Protein AF-A0A2D9CEB2-F1 (afdb_monomer)

Solvent-accessible surface area (backbone atoms only — not comparable to full-atom values): 7699 Å² total; per-residue (Å²): 107,72,67,59,54,52,49,55,54,48,52,57,54,59,70,50,50,86,50,44,68,56,53,51,52,44,50,50,42,50,53,50,28,52,51,36,50,52,51,33,30,62,76,70,71,48,88,86,53,75,65,55,48,61,71,44,55,52,52,51,50,53,54,52,51,52,51,45,55,50,42,40,51,42,23,76,77,46,48,44,78,72,37,52,87,83,43,93,54,85,50,50,69,32,52,53,48,51,52,50,56,40,51,52,33,55,49,54,31,33,55,32,41,25,76,72,70,76,50,54,61,64,58,52,51,53,52,51,54,52,51,54,54,53,55,62,73,77,107

pLDDT: mean 92.48, std 5.91, range [63.94, 98.0]

Mean predicted aligned error: 5.23 Å

Sequence (139 aa):
MKTYLISILKVIILFFAPIKPLIILISLSTIIDTGFGVWKAKQLNEKITSKIFRNGLVPKLISYITTIMMVYGSDVFIINELTKSVVDVEFLATKITALTLISIEVKSMDESFIAVKGYSFIDKFKQMISKIKDVKKQL

Structure (mmCIF, N/CA/C/O backbone):
data_AF-A0A2D9CEB2-F1
#
_entry.id   AF-A0A2D9CEB2-F1
#
loop_
_atom_site.group_PDB
_atom_site.id
_atom_site.type_symbol
_atom_site.label_atom_id
_atom_site.label_alt_id
_atom_site.label_comp_id
_atom_site.label_asym_id
_atom_site.label_entity_id
_atom_site.label_seq_id
_atom_site.pdbx_PDB_ins_code
_atom_site.Cartn_x
_atom_site.Cartn_y
_atom_site.Cartn_z
_atom_site.occupancy
_atom_site.B_iso_or_equiv
_atom_site.auth_seq_id
_atom_site.auth_comp_id
_atom_site.auth_asym_id
_atom_site.auth_atom_id
_atom_site.pdbx_PDB_model_num
ATOM 1 N N . MET A 1 1 ? 22.226 25.782 -14.422 1.00 64.19 1 MET A N 1
ATOM 2 C CA . MET A 1 1 ? 22.033 24.830 -13.298 1.00 64.19 1 MET A CA 1
ATOM 3 C C . MET A 1 1 ? 20.568 24.552 -12.972 1.00 64.19 1 MET A C 1
ATOM 5 O O . MET A 1 1 ? 20.194 23.390 -13.016 1.00 64.19 1 MET A O 1
ATOM 9 N N . LYS A 1 2 ? 19.723 25.564 -12.705 1.00 76.88 2 LYS A N 1
ATOM 10 C CA . LYS A 1 2 ? 18.292 25.350 -12.381 1.00 76.88 2 LYS A CA 1
ATOM 11 C C . LYS A 1 2 ? 17.542 24.521 -13.438 1.00 76.88 2 LYS A C 1
ATOM 13 O O . LYS A 1 2 ? 16.841 23.585 -13.081 1.00 76.88 2 LYS A O 1
ATOM 18 N N . THR A 1 3 ? 17.766 24.797 -14.725 1.00 88.38 3 THR A N 1
ATOM 19 C CA . THR A 1 3 ? 17.156 24.041 -15.834 1.00 88.38 3 THR A CA 1
ATOM 20 C C . THR A 1 3 ? 17.560 22.565 -15.833 1.00 88.38 3 THR A C 1
ATOM 22 O O . THR A 1 3 ? 16.699 21.706 -15.965 1.00 88.38 3 THR A O 1
ATOM 25 N N . TYR A 1 4 ? 18.841 22.255 -15.604 1.00 90.00 4 TYR A N 1
ATOM 26 C CA . TYR A 1 4 ? 19.336 20.874 -15.555 1.00 90.00 4 TYR A CA 1
ATOM 27 C C . TYR A 1 4 ? 18.756 20.086 -14.375 1.00 90.00 4 TYR A C 1
ATOM 29 O O . TYR A 1 4 ? 18.333 18.948 -14.553 1.00 90.00 4 TYR A O 1
ATOM 37 N N . LEU A 1 5 ? 18.663 20.704 -13.193 1.00 91.69 5 LEU A N 1
ATOM 38 C CA . LEU A 1 5 ? 18.068 20.065 -12.016 1.00 91.69 5 LEU A CA 1
ATOM 39 C C . LEU A 1 5 ? 16.581 19.744 -12.237 1.00 91.69 5 LEU A C 1
ATOM 41 O O . LEU A 1 5 ? 16.126 18.646 -11.922 1.00 91.69 5 LEU A O 1
ATOM 45 N N . ILE A 1 6 ? 15.833 20.681 -12.829 1.00 93.44 6 ILE A N 1
ATOM 46 C CA . ILE A 1 6 ? 14.421 20.475 -13.180 1.00 93.44 6 ILE A CA 1
ATOM 47 C C . ILE A 1 6 ? 14.276 19.339 -14.199 1.00 93.44 6 ILE A C 1
ATOM 49 O O . ILE A 1 6 ? 13.368 18.520 -14.071 1.00 93.44 6 ILE A O 1
ATOM 53 N N . SER A 1 7 ? 15.163 19.261 -15.193 1.00 93.81 7 SER A N 1
ATOM 54 C CA . SER A 1 7 ? 15.148 18.177 -16.180 1.00 93.81 7 SER A CA 1
ATOM 55 C C . SER A 1 7 ? 15.397 16.811 -15.543 1.00 93.81 7 SER A C 1
ATOM 57 O O . SER A 1 7 ? 14.649 15.880 -15.824 1.00 93.81 7 SER A O 1
ATOM 59 N N . ILE A 1 8 ? 16.373 16.695 -14.637 1.00 93.06 8 ILE A N 1
ATOM 60 C CA . ILE A 1 8 ? 16.646 15.441 -13.913 1.00 93.06 8 ILE A CA 1
ATOM 61 C C . ILE A 1 8 ? 15.415 15.004 -13.111 1.00 93.06 8 ILE A C 1
ATOM 63 O O . ILE A 1 8 ? 14.996 13.851 -13.198 1.00 93.06 8 ILE A O 1
ATOM 67 N N . LEU A 1 9 ? 14.777 15.933 -12.391 1.00 92.06 9 LEU A N 1
ATOM 68 C CA . LEU A 1 9 ? 13.568 15.633 -11.623 1.00 92.06 9 LEU A CA 1
ATOM 69 C C . LEU A 1 9 ? 12.423 15.143 -12.527 1.00 92.06 9 LEU A C 1
ATOM 71 O O . LEU A 1 9 ? 11.732 14.184 -12.189 1.00 92.06 9 LEU A O 1
ATOM 75 N N . LYS A 1 10 ? 12.239 15.770 -13.696 1.00 94.12 10 LYS A N 1
ATOM 76 C CA . LYS A 1 10 ? 11.225 15.356 -14.678 1.00 94.12 10 LYS A CA 1
ATOM 77 C C . LYS A 1 10 ? 11.476 13.948 -15.202 1.00 94.12 10 LYS A C 1
ATOM 79 O O . LYS A 1 10 ? 10.520 13.190 -15.304 1.00 94.12 10 LYS A O 1
ATOM 84 N N . VAL A 1 11 ? 12.726 13.593 -15.502 1.00 94.31 11 VAL A N 1
ATOM 85 C CA . VAL A 1 11 ? 13.081 12.239 -15.958 1.00 94.31 11 VAL A CA 1
ATOM 86 C C . VAL A 1 11 ? 12.721 11.205 -14.895 1.00 94.31 11 VAL A C 1
ATOM 88 O O . VAL A 1 11 ? 12.083 10.209 -15.217 1.00 94.31 11 VAL A O 1
ATOM 91 N N . ILE A 1 12 ? 13.039 11.474 -13.625 1.00 91.75 12 ILE A N 1
ATOM 92 C CA . ILE A 1 12 ? 12.686 10.580 -12.514 1.00 91.75 12 ILE A CA 1
ATOM 93 C C . ILE A 1 12 ? 11.161 10.431 -12.399 1.00 91.75 12 ILE A C 1
ATOM 95 O O . ILE A 1 12 ? 10.654 9.317 -12.304 1.00 91.75 12 ILE A O 1
ATOM 99 N N . ILE A 1 13 ? 10.409 11.534 -12.455 1.00 92.12 13 ILE A N 1
ATOM 100 C CA . ILE A 1 13 ? 8.939 11.494 -12.380 1.00 92.12 13 ILE A CA 1
ATOM 101 C C . ILE A 1 13 ? 8.343 10.718 -13.563 1.00 92.12 13 ILE A C 1
ATOM 103 O O . ILE A 1 13 ? 7.438 9.909 -13.369 1.00 92.12 13 ILE A O 1
ATOM 107 N N . LEU A 1 14 ? 8.847 10.949 -14.778 1.00 94.56 14 LEU A N 1
ATOM 108 C CA . LEU A 1 14 ? 8.399 10.254 -15.986 1.00 94.56 14 LEU A CA 1
ATOM 109 C C . LEU A 1 14 ? 8.722 8.760 -15.933 1.00 94.56 14 LEU A C 1
ATOM 111 O O . LEU A 1 14 ? 7.886 7.955 -16.332 1.00 94.56 14 LEU A O 1
ATOM 115 N N . PHE A 1 15 ? 9.878 8.385 -15.382 1.00 95.00 15 PHE A N 1
ATOM 116 C CA . PHE A 1 15 ? 10.266 6.988 -15.212 1.00 95.00 15 PHE A CA 1
ATOM 117 C C . PHE A 1 15 ? 9.260 6.211 -14.354 1.00 95.00 15 PHE A C 1
ATOM 119 O O . PHE A 1 15 ? 8.897 5.095 -14.711 1.00 95.00 15 PHE A O 1
ATOM 126 N N . PHE A 1 16 ? 8.750 6.807 -13.270 1.00 95.31 16 PHE A N 1
ATOM 127 C CA . PHE A 1 16 ? 7.754 6.178 -12.388 1.00 95.31 16 PHE A CA 1
ATOM 128 C C . PHE A 1 16 ? 6.293 6.432 -12.797 1.00 95.31 16 PHE A C 1
ATOM 130 O O . PHE A 1 16 ? 5.373 5.930 -12.146 1.00 95.31 16 PHE A O 1
ATOM 137 N N . ALA A 1 17 ? 6.042 7.183 -13.873 1.00 94.81 17 ALA A N 1
ATOM 138 C CA . ALA A 1 17 ? 4.687 7.466 -14.340 1.00 94.81 17 ALA A CA 1
ATOM 139 C C . ALA A 1 17 ? 3.839 6.201 -14.610 1.00 94.81 17 ALA A C 1
ATOM 141 O O . ALA A 1 17 ? 2.669 6.211 -14.211 1.00 94.81 17 ALA A O 1
ATOM 142 N N . PRO A 1 18 ? 4.380 5.100 -15.181 1.00 94.81 18 PRO A N 1
ATOM 143 C CA . PRO A 1 18 ? 3.600 3.887 -15.449 1.00 94.81 18 PRO A CA 1
ATOM 14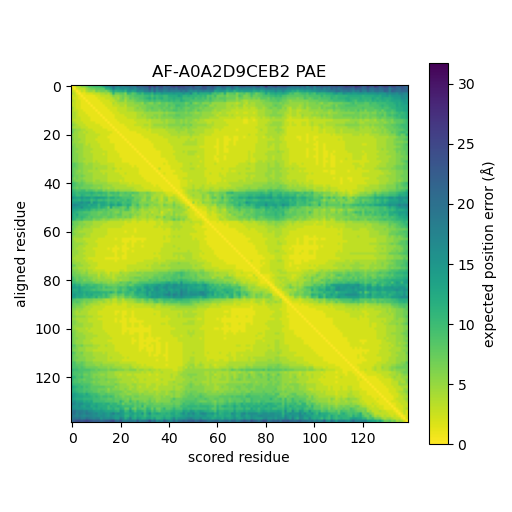4 C C . PRO A 1 18 ? 3.007 3.229 -14.195 1.00 94.81 18 PRO A C 1
ATOM 146 O O . PRO A 1 18 ? 1.935 2.631 -14.256 1.00 94.81 18 PRO A O 1
ATOM 149 N N . ILE A 1 19 ? 3.660 3.375 -13.037 1.00 96.12 19 ILE A N 1
ATOM 150 C CA . ILE A 1 19 ? 3.231 2.761 -11.769 1.00 96.12 19 ILE A CA 1
ATOM 151 C C . ILE A 1 19 ? 2.504 3.731 -10.835 1.00 96.12 19 ILE A C 1
ATOM 153 O O . ILE A 1 19 ? 2.117 3.354 -9.726 1.00 96.12 19 ILE A O 1
ATOM 157 N N . LYS A 1 20 ? 2.270 4.975 -11.271 1.00 95.12 20 LYS A N 1
ATOM 158 C CA . LYS A 1 20 ? 1.545 5.984 -10.487 1.00 95.12 20 LYS A CA 1
ATOM 159 C C . LYS A 1 20 ? 0.195 5.472 -9.952 1.00 95.12 20 LYS A C 1
ATOM 161 O O . LYS A 1 20 ? -0.072 5.711 -8.773 1.00 95.12 20 LYS A O 1
ATOM 166 N N . PRO A 1 21 ? -0.642 4.750 -10.730 1.00 95.56 21 PRO A N 1
ATOM 167 C CA . PRO A 1 21 ? -1.898 4.214 -10.205 1.00 95.56 21 PRO A CA 1
ATOM 168 C C . PRO A 1 21 ? -1.695 3.231 -9.044 1.00 95.56 21 PRO A C 1
ATOM 170 O O . PRO A 1 21 ? -2.453 3.271 -8.079 1.00 95.56 21 PRO A O 1
ATOM 173 N N . LEU A 1 22 ? -0.649 2.397 -9.098 1.00 96.75 22 LEU A N 1
ATOM 174 C CA . LEU A 1 22 ? -0.335 1.430 -8.040 1.00 96.75 22 LEU A CA 1
ATOM 175 C C . LEU A 1 22 ? 0.119 2.132 -6.757 1.00 96.75 22 LEU A C 1
ATOM 177 O O . LEU A 1 22 ? -0.357 1.796 -5.675 1.00 96.75 22 LEU A O 1
ATOM 181 N N . ILE A 1 23 ? 0.979 3.149 -6.877 1.00 96.44 23 ILE A N 1
ATOM 182 C CA . ILE A 1 23 ? 1.425 3.963 -5.735 1.00 96.44 23 ILE A CA 1
ATOM 183 C C . ILE A 1 23 ? 0.228 4.623 -5.040 1.00 96.44 23 ILE A C 1
ATOM 185 O O . ILE A 1 23 ? 0.129 4.581 -3.812 1.00 96.44 23 ILE A O 1
ATOM 189 N N . ILE A 1 24 ? -0.698 5.202 -5.815 1.00 96.69 24 ILE A N 1
ATOM 190 C CA . ILE A 1 24 ? -1.913 5.830 -5.275 1.00 96.69 24 ILE A CA 1
ATOM 191 C C . ILE A 1 24 ? -2.779 4.787 -4.566 1.00 96.69 24 ILE A C 1
ATOM 193 O O . ILE A 1 24 ? -3.211 5.026 -3.441 1.00 96.69 24 ILE A O 1
ATOM 197 N N . LEU A 1 25 ? -3.005 3.631 -5.195 1.00 96.94 25 LEU A N 1
ATOM 198 C CA . LEU A 1 25 ? -3.854 2.575 -4.649 1.00 96.94 25 LEU A CA 1
ATOM 199 C C . LEU A 1 25 ? -3.341 2.067 -3.296 1.00 96.94 25 LEU A C 1
ATOM 201 O O . LEU A 1 25 ? -4.105 1.982 -2.337 1.00 96.94 25 LEU A O 1
ATOM 205 N N . ILE A 1 26 ? -2.041 1.787 -3.202 1.00 97.00 26 ILE A N 1
ATOM 206 C CA . ILE A 1 26 ? -1.410 1.330 -1.960 1.00 97.00 26 ILE A CA 1
ATOM 207 C C . ILE A 1 26 ? -1.471 2.425 -0.897 1.00 97.00 26 ILE A C 1
ATOM 209 O O . ILE A 1 26 ? -1.865 2.153 0.232 1.00 97.00 26 ILE A O 1
ATOM 213 N N . SER A 1 27 ? -1.158 3.671 -1.266 1.00 96.12 27 SER A N 1
ATOM 214 C CA . SER A 1 27 ? -1.208 4.797 -0.326 1.00 96.12 27 SER A CA 1
ATOM 215 C C . SER A 1 27 ? -2.609 4.986 0.254 1.00 96.12 27 SER A C 1
ATOM 217 O O . SER A 1 27 ? -2.760 5.169 1.460 1.00 96.12 27 SER A O 1
ATOM 219 N N . LEU A 1 28 ? -3.645 4.898 -0.587 1.00 97.00 28 LEU A N 1
ATOM 220 C CA . LEU A 1 28 ? -5.037 4.960 -0.143 1.00 97.00 28 LEU A CA 1
ATOM 221 C C . LEU A 1 28 ? -5.384 3.785 0.773 1.00 97.00 28 LEU A C 1
ATOM 223 O O . LEU A 1 28 ? -5.985 4.007 1.820 1.00 97.00 28 LEU A O 1
ATOM 227 N N . SER A 1 29 ? -4.967 2.564 0.426 1.00 96.81 29 SER A N 1
ATOM 228 C CA . SER A 1 29 ? -5.183 1.380 1.265 1.00 96.81 29 SER A CA 1
ATOM 229 C C . SER A 1 29 ? -4.582 1.557 2.663 1.00 96.81 29 SER A C 1
ATOM 231 O O . SER A 1 29 ? -5.262 1.302 3.652 1.00 96.81 29 SER A O 1
ATOM 233 N N . THR A 1 30 ? -3.350 2.063 2.762 1.00 96.19 30 THR A N 1
ATOM 234 C CA . THR A 1 30 ? -2.673 2.307 4.048 1.00 96.19 30 THR A CA 1
ATOM 235 C C . THR A 1 30 ? -3.324 3.439 4.855 1.00 96.19 30 THR A C 1
ATOM 237 O O . THR A 1 30 ? -3.393 3.387 6.087 1.00 96.19 30 THR A O 1
ATOM 240 N N . ILE A 1 31 ? -3.834 4.478 4.186 1.00 95.38 31 ILE A N 1
ATOM 241 C CA . ILE A 1 31 ? -4.586 5.552 4.855 1.00 95.38 31 ILE A CA 1
ATOM 242 C C . ILE A 1 31 ? -5.902 5.008 5.422 1.00 95.38 31 ILE A C 1
ATOM 244 O O . ILE A 1 31 ? -6.254 5.325 6.561 1.00 95.38 31 ILE A O 1
ATOM 248 N N . ILE A 1 32 ? -6.614 4.175 4.657 1.00 96.12 32 ILE A N 1
ATOM 249 C CA . ILE A 1 32 ? -7.856 3.534 5.105 1.00 96.12 32 ILE A CA 1
ATOM 250 C C . ILE A 1 32 ? -7.581 2.606 6.296 1.00 96.12 32 ILE A C 1
ATOM 252 O O . ILE A 1 32 ? -8.302 2.696 7.289 1.00 96.12 32 ILE A O 1
ATOM 256 N N . ASP A 1 33 ? -6.524 1.790 6.247 1.00 95.31 33 ASP A N 1
ATOM 257 C CA . ASP A 1 33 ? -6.084 0.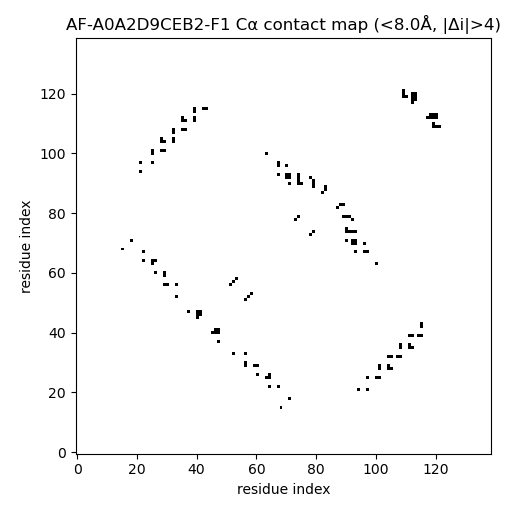950 7.374 1.00 95.31 33 ASP A CA 1
ATOM 258 C C . ASP A 1 33 ? -5.854 1.771 8.645 1.00 95.31 33 ASP A C 1
ATOM 260 O O . ASP A 1 33 ? -6.398 1.483 9.712 1.00 95.31 33 ASP A O 1
ATOM 264 N N . THR A 1 34 ? -5.136 2.885 8.517 1.00 94.00 34 THR A N 1
ATOM 265 C CA . THR A 1 34 ? -4.918 3.794 9.647 1.00 94.00 34 THR A CA 1
ATOM 266 C C . THR A 1 34 ? -6.241 4.354 10.181 1.00 94.00 34 THR A C 1
ATOM 268 O O . THR A 1 34 ? -6.415 4.481 11.395 1.00 94.00 34 THR A O 1
ATOM 271 N N . GLY A 1 35 ? -7.208 4.634 9.302 1.00 93.94 35 GLY A N 1
ATOM 272 C CA . GLY A 1 35 ? -8.576 4.988 9.684 1.00 93.94 35 GLY A CA 1
ATOM 273 C C . GLY A 1 35 ? -9.279 3.892 10.497 1.00 93.94 35 GLY A C 1
ATOM 274 O O . GLY A 1 35 ? -9.907 4.199 11.513 1.00 93.94 35 GLY A O 1
ATOM 275 N N . PHE A 1 36 ? -9.124 2.620 10.116 1.00 95.25 36 PHE A N 1
ATOM 276 C CA . PHE A 1 36 ? -9.620 1.469 10.885 1.00 95.25 36 PHE A CA 1
ATOM 277 C C . PHE A 1 36 ? -8.943 1.359 12.254 1.00 95.25 36 PHE A C 1
ATOM 279 O O . PHE A 1 36 ? -9.629 1.142 13.254 1.00 95.25 36 PHE A O 1
ATOM 286 N N . GLY A 1 37 ? -7.629 1.580 12.327 1.00 93.25 37 GLY A N 1
ATOM 287 C CA . GLY A 1 37 ? -6.891 1.605 13.590 1.00 93.25 37 GLY A CA 1
ATOM 288 C C . GLY A 1 37 ? -7.383 2.702 14.542 1.00 93.25 37 GLY A C 1
ATOM 289 O O . GLY A 1 37 ? -7.598 2.448 15.727 1.00 93.25 37 GLY A O 1
ATOM 290 N N . VAL A 1 38 ? -7.638 3.905 14.019 1.00 93.25 38 VAL A N 1
ATOM 291 C CA . VAL A 1 38 ? -8.211 5.036 14.774 1.00 93.25 38 VAL A CA 1
ATOM 292 C C . VAL A 1 38 ? -9.624 4.733 15.252 1.00 93.25 38 VAL A C 1
ATOM 294 O O . VAL A 1 38 ? -9.964 4.993 16.407 1.00 93.25 38 VAL A O 1
ATOM 297 N N . TRP A 1 39 ? -10.453 4.173 14.373 1.00 95.12 39 TRP A N 1
ATOM 298 C CA . TRP A 1 39 ? -11.810 3.772 14.718 1.00 95.12 39 TRP A CA 1
ATOM 299 C C . TRP A 1 39 ? -11.817 2.710 15.823 1.00 95.12 39 TRP A C 1
ATOM 301 O O . TRP A 1 39 ? -12.540 2.874 16.807 1.00 95.12 39 TRP A O 1
ATOM 311 N N . LYS A 1 40 ? -10.964 1.684 15.721 1.00 95.19 40 LYS A N 1
ATOM 312 C CA . LYS A 1 40 ? -10.773 0.673 16.768 1.00 95.19 40 LYS A CA 1
ATOM 313 C C . LYS A 1 40 ? -10.378 1.313 18.095 1.00 95.19 40 LYS A C 1
ATOM 315 O O . LYS A 1 40 ? -11.042 1.069 19.097 1.00 95.19 40 LYS A O 1
ATOM 320 N N . ALA A 1 41 ? -9.353 2.166 18.096 1.00 93.75 41 ALA A N 1
ATOM 321 C CA . ALA A 1 41 ? -8.881 2.837 19.305 1.00 93.75 41 ALA A CA 1
ATOM 322 C C . ALA A 1 41 ? -9.997 3.653 19.978 1.00 93.75 41 ALA A C 1
ATOM 324 O O . ALA A 1 41 ? -10.161 3.595 21.195 1.00 93.75 41 ALA A O 1
ATOM 325 N N . LYS A 1 42 ? -10.828 4.349 19.190 1.00 93.44 42 LYS A N 1
ATOM 326 C CA . LYS A 1 42 ? -11.987 5.087 19.709 1.00 93.44 42 LYS A CA 1
ATOM 327 C C . LYS A 1 42 ? -13.030 4.165 20.346 1.00 93.44 42 LYS A C 1
ATOM 329 O O . LYS A 1 42 ? -13.560 4.498 21.398 1.00 93.44 42 LYS A O 1
ATOM 334 N N . GLN A 1 43 ? -13.313 3.018 19.733 1.00 94.44 43 GLN A N 1
ATOM 335 C CA . GLN A 1 43 ? -14.293 2.058 20.254 1.00 94.44 43 GLN A CA 1
ATOM 336 C C . GLN A 1 43 ? -13.799 1.328 21.508 1.00 94.44 43 GLN A C 1
ATOM 338 O O . GLN A 1 43 ? -14.602 1.003 22.377 1.00 94.44 43 GLN A O 1
ATOM 343 N N . LEU A 1 44 ? -12.488 1.106 21.618 1.00 93.00 44 LEU A N 1
ATOM 344 C CA . LEU A 1 44 ? -11.848 0.468 22.771 1.00 93.00 44 LEU A CA 1
ATOM 345 C C . LEU A 1 44 ? -11.395 1.469 23.853 1.00 93.00 44 LEU A C 1
ATOM 347 O O . LEU A 1 44 ? -10.782 1.065 24.835 1.00 93.00 44 LEU A O 1
ATOM 351 N N . ASN A 1 45 ? -11.709 2.763 23.704 1.00 92.44 45 ASN A N 1
ATOM 352 C CA . ASN A 1 45 ? -11.278 3.851 24.598 1.00 92.44 45 ASN A CA 1
ATOM 353 C C . ASN A 1 45 ? -9.748 3.936 24.806 1.00 92.44 45 ASN A C 1
ATOM 355 O O . ASN A 1 45 ? -9.264 4.350 25.862 1.00 92.44 45 ASN A O 1
ATOM 359 N N . GLU A 1 46 ? -8.970 3.579 23.786 1.00 91.12 46 GLU A N 1
ATOM 360 C CA . GLU A 1 46 ? -7.514 3.710 23.783 1.00 91.12 46 GLU A CA 1
ATOM 361 C C . GLU A 1 46 ? -7.087 5.161 23.498 1.00 91.12 46 GLU A C 1
ATOM 363 O O . GLU A 1 46 ? -7.725 5.902 22.745 1.00 91.12 46 GLU A O 1
ATOM 368 N N . LYS A 1 47 ? -5.961 5.592 24.081 1.00 87.62 47 LYS A N 1
ATOM 369 C CA . LYS A 1 47 ? -5.439 6.950 23.871 1.00 87.62 47 LYS A CA 1
ATOM 370 C C . LYS A 1 47 ? -4.824 7.098 22.481 1.00 87.62 47 LYS A C 1
ATOM 372 O O . LYS A 1 47 ? -3.768 6.539 22.192 1.00 87.62 47 LYS A O 1
ATOM 377 N N . ILE A 1 48 ? -5.422 7.954 21.659 1.00 86.75 48 ILE A N 1
ATOM 378 C CA . ILE A 1 48 ? -4.885 8.328 20.349 1.00 86.75 48 ILE A CA 1
ATOM 379 C C . ILE A 1 48 ? -3.906 9.492 20.527 1.00 86.75 48 ILE A C 1
ATOM 381 O O . ILE A 1 48 ? -4.280 10.570 20.982 1.00 86.75 48 ILE A O 1
ATOM 385 N N . THR A 1 49 ? -2.640 9.288 20.158 1.00 86.31 49 THR A N 1
ATOM 386 C CA . THR A 1 49 ? -1.610 10.338 20.188 1.00 86.31 49 THR A CA 1
ATOM 387 C C . THR A 1 49 ? -0.973 10.516 18.814 1.00 86.31 49 THR A C 1
ATOM 389 O O . THR A 1 49 ? -0.874 9.572 18.032 1.00 86.31 49 THR A O 1
ATOM 392 N N . SER A 1 50 ? -0.473 11.719 18.524 1.00 78.94 50 SER A N 1
ATOM 393 C CA . SER A 1 50 ? 0.222 12.030 17.263 1.00 78.94 50 SER A CA 1
ATOM 394 C C . SER A 1 50 ? 1.452 11.146 17.010 1.00 78.94 50 SER A C 1
ATOM 396 O O . SER A 1 50 ? 1.802 10.873 15.861 1.00 78.94 50 SER A O 1
ATOM 398 N N . LYS A 1 51 ? 2.083 10.636 18.077 1.00 83.06 51 LYS A N 1
ATOM 399 C CA . LYS A 1 51 ? 3.220 9.707 17.993 1.00 83.06 51 LYS A CA 1
ATOM 400 C C . LYS A 1 51 ? 2.839 8.377 17.338 1.00 83.06 51 LYS A C 1
ATOM 402 O O . LYS A 1 51 ? 3.675 7.808 16.645 1.00 83.06 51 LYS A O 1
ATOM 407 N N . ILE A 1 52 ? 1.598 7.915 17.506 1.00 80.31 52 ILE A N 1
ATOM 408 C CA . ILE A 1 52 ? 1.116 6.658 16.911 1.00 80.31 52 ILE A CA 1
ATOM 409 C C . ILE A 1 52 ? 1.086 6.777 15.385 1.00 80.31 52 ILE A C 1
ATOM 411 O O . ILE A 1 52 ? 1.595 5.905 14.692 1.00 80.31 52 ILE A O 1
ATOM 415 N N . PHE A 1 53 ? 0.594 7.896 14.849 1.00 81.38 53 PHE A N 1
ATOM 416 C CA . PHE A 1 53 ? 0.576 8.128 13.400 1.00 81.38 53 PHE A CA 1
ATOM 417 C C . PHE A 1 53 ? 1.977 8.284 12.816 1.00 81.38 53 PHE A C 1
ATOM 419 O O . PHE A 1 53 ? 2.284 7.702 11.777 1.00 81.38 53 PHE A O 1
ATOM 426 N N . ARG A 1 54 ? 2.848 9.039 13.496 1.00 83.31 54 ARG A N 1
ATOM 427 C CA . ARG A 1 54 ? 4.227 9.247 13.039 1.00 83.31 54 ARG A CA 1
ATOM 428 C C . ARG A 1 54 ? 5.040 7.955 13.036 1.00 83.31 54 ARG A C 1
ATOM 430 O O . ARG A 1 54 ? 5.882 7.788 12.166 1.00 83.31 54 ARG A O 1
ATOM 437 N N . ASN A 1 55 ? 4.794 7.063 13.990 1.00 86.75 55 ASN A N 1
ATOM 438 C CA . ASN A 1 55 ? 5.523 5.802 14.101 1.00 86.75 55 ASN A CA 1
ATOM 439 C C . ASN A 1 55 ? 4.822 4.641 13.369 1.00 86.75 55 ASN A C 1
ATOM 441 O O . ASN A 1 55 ? 5.433 3.594 13.195 1.00 86.75 55 ASN A O 1
ATOM 445 N N . GLY A 1 56 ? 3.564 4.816 12.950 1.00 87.00 56 GLY A N 1
ATOM 446 C CA . GLY A 1 56 ? 2.772 3.812 12.234 1.00 87.00 56 GLY A CA 1
ATOM 447 C C . GLY A 1 56 ? 2.627 4.120 10.743 1.00 87.00 56 GLY A C 1
ATOM 448 O O . GLY A 1 56 ? 3.248 3.467 9.909 1.00 87.00 56 GLY A O 1
ATOM 449 N N . LEU A 1 57 ? 1.825 5.135 10.402 1.00 92.12 57 LEU A N 1
ATOM 450 C CA . LEU A 1 57 ? 1.456 5.462 9.017 1.00 92.12 57 LEU A CA 1
ATOM 451 C C . LEU A 1 57 ? 2.664 5.881 8.167 1.00 92.12 57 LEU A C 1
ATOM 453 O O . LEU A 1 57 ? 2.821 5.406 7.044 1.00 92.12 57 LEU A O 1
ATOM 457 N N . VAL A 1 58 ? 3.512 6.775 8.686 1.00 92.56 58 VAL A N 1
ATOM 458 C CA . VAL A 1 58 ? 4.622 7.348 7.902 1.00 92.56 58 VAL A CA 1
ATOM 459 C C . VAL A 1 58 ? 5.641 6.274 7.486 1.00 92.56 58 VAL A C 1
ATOM 461 O O . VAL A 1 58 ? 5.930 6.191 6.291 1.00 92.56 58 VAL A O 1
ATOM 464 N N . PRO A 1 59 ? 6.144 5.410 8.394 1.00 94.75 59 PRO A N 1
ATOM 465 C CA . PRO A 1 59 ? 7.029 4.317 8.007 1.00 94.75 59 PRO A CA 1
ATOM 466 C C . PRO A 1 59 ? 6.378 3.352 7.017 1.00 94.75 59 PRO A C 1
ATOM 468 O O . PRO A 1 59 ? 7.015 3.018 6.023 1.00 94.75 59 PRO A O 1
ATOM 471 N N . LYS A 1 60 ? 5.105 2.968 7.220 1.00 94.62 60 LYS A N 1
ATOM 472 C CA . LYS A 1 60 ? 4.384 2.089 6.283 1.00 94.62 60 LYS A CA 1
ATOM 473 C C . LYS A 1 60 ? 4.360 2.670 4.867 1.00 94.62 60 LYS A C 1
ATOM 475 O O . LYS A 1 60 ? 4.780 1.996 3.929 1.00 94.62 60 LYS A O 1
ATOM 480 N N . LEU A 1 61 ? 3.930 3.927 4.713 1.00 95.94 61 LEU A N 1
ATOM 481 C CA . LEU A 1 61 ? 3.865 4.586 3.404 1.00 95.94 61 LEU A CA 1
ATOM 482 C C . LEU A 1 61 ? 5.238 4.658 2.731 1.00 95.94 61 LEU A C 1
ATOM 484 O O . LEU A 1 61 ? 5.364 4.290 1.564 1.00 95.94 61 LEU A O 1
ATOM 488 N N . ILE A 1 62 ? 6.273 5.092 3.458 1.00 96.31 62 ILE A N 1
ATOM 489 C CA . ILE A 1 62 ? 7.631 5.197 2.906 1.00 96.31 62 ILE A CA 1
ATOM 490 C C . ILE A 1 62 ? 8.138 3.818 2.480 1.00 96.31 62 ILE A C 1
ATOM 492 O O . ILE A 1 62 ? 8.614 3.671 1.354 1.00 96.31 62 ILE A O 1
ATOM 496 N N . SER A 1 63 ? 8.010 2.803 3.338 1.00 96.88 63 SER A N 1
ATOM 497 C CA . SER A 1 63 ? 8.454 1.441 3.037 1.00 96.88 63 SER A CA 1
ATOM 498 C C . 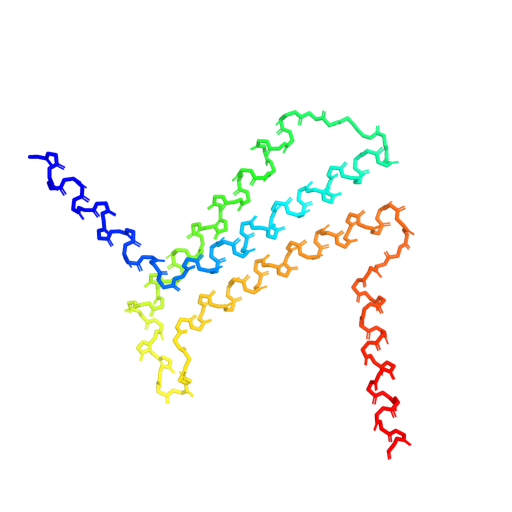SER A 1 63 ? 7.722 0.858 1.830 1.00 96.88 63 SER A C 1
ATOM 500 O O . SER A 1 63 ? 8.363 0.271 0.959 1.00 96.88 63 SER A O 1
ATOM 502 N N . TYR A 1 64 ? 6.406 1.045 1.731 1.00 97.44 64 TYR A N 1
ATOM 503 C CA . TYR A 1 64 ? 5.599 0.467 0.654 1.00 97.44 64 TYR A CA 1
ATOM 504 C C . TYR A 1 64 ? 5.877 1.138 -0.690 1.00 97.44 64 TYR A C 1
ATOM 506 O O . TYR A 1 64 ? 6.122 0.448 -1.679 1.00 97.44 64 TYR A O 1
ATOM 514 N N . ILE A 1 65 ? 5.922 2.473 -0.722 1.00 96.75 65 ILE A N 1
ATOM 515 C CA . ILE A 1 65 ? 6.255 3.229 -1.937 1.00 96.75 65 ILE A CA 1
ATOM 516 C C . ILE A 1 65 ? 7.671 2.879 -2.402 1.00 96.75 65 ILE A C 1
ATOM 518 O O . ILE A 1 65 ? 7.872 2.575 -3.576 1.00 96.75 65 ILE A O 1
ATOM 522 N N . THR A 1 66 ? 8.637 2.845 -1.480 1.00 96.75 66 THR A N 1
ATOM 523 C CA . THR A 1 66 ? 10.031 2.501 -1.796 1.00 96.75 66 THR A CA 1
ATOM 524 C C . THR A 1 66 ? 10.144 1.085 -2.356 1.00 96.75 66 THR A C 1
ATOM 526 O O . THR A 1 66 ? 10.798 0.884 -3.377 1.00 96.75 66 THR A O 1
ATOM 529 N N . THR A 1 67 ? 9.461 0.114 -1.742 1.00 97.81 67 THR A N 1
ATOM 530 C CA . THR A 1 67 ? 9.442 -1.281 -2.211 1.00 97.81 67 THR A CA 1
ATOM 531 C C . THR A 1 67 ? 8.909 -1.372 -3.638 1.00 97.81 67 THR A C 1
ATOM 533 O O . THR A 1 67 ? 9.531 -1.995 -4.493 1.00 97.81 67 THR A O 1
ATOM 536 N N . ILE A 1 68 ? 7.795 -0.699 -3.929 1.00 97.62 68 ILE A N 1
ATOM 537 C CA . ILE A 1 68 ? 7.194 -0.693 -5.267 1.00 97.62 68 ILE A CA 1
ATOM 538 C C . ILE A 1 68 ? 8.104 -0.039 -6.300 1.00 97.62 68 ILE A C 1
ATOM 540 O O . ILE A 1 68 ? 8.253 -0.565 -7.399 1.00 97.62 68 ILE A O 1
ATOM 544 N N . MET A 1 69 ? 8.741 1.079 -5.952 1.00 96.44 69 MET A N 1
ATOM 545 C CA . MET A 1 69 ? 9.687 1.749 -6.843 1.00 96.44 69 MET A CA 1
ATOM 546 C C . MET A 1 69 ? 10.909 0.872 -7.143 1.00 96.44 69 MET A C 1
ATOM 548 O O . MET A 1 69 ? 11.349 0.827 -8.291 1.00 96.44 69 MET A O 1
ATOM 552 N N . MET A 1 70 ? 11.433 0.151 -6.145 1.00 96.94 70 MET A N 1
ATOM 553 C CA . MET A 1 70 ? 12.550 -0.780 -6.331 1.00 96.94 70 MET A CA 1
ATOM 554 C C . MET A 1 70 ? 12.161 -1.964 -7.218 1.00 96.94 70 MET A C 1
ATOM 556 O O . MET A 1 70 ? 12.858 -2.236 -8.192 1.00 96.94 70 MET A O 1
ATOM 560 N N . VAL A 1 71 ? 11.032 -2.622 -6.931 1.00 97.12 71 VAL A N 1
ATOM 561 C CA . VAL A 1 71 ? 10.556 -3.766 -7.726 1.00 97.12 71 VAL A CA 1
ATOM 562 C C . VAL A 1 71 ? 10.242 -3.349 -9.160 1.00 97.12 71 VAL A C 1
ATOM 564 O O . VAL A 1 71 ? 10.593 -4.071 -10.085 1.00 97.12 71 VAL A O 1
ATOM 567 N N . TYR A 1 72 ? 9.670 -2.162 -9.368 1.00 97.19 72 TYR A N 1
ATOM 568 C CA . TYR A 1 72 ? 9.469 -1.621 -10.711 1.00 97.19 72 TYR A CA 1
ATOM 569 C C . TYR A 1 72 ? 10.781 -1.394 -11.458 1.00 97.19 72 TYR A C 1
ATOM 571 O O . TYR A 1 72 ? 10.886 -1.760 -12.626 1.00 97.19 72 TYR A O 1
ATOM 579 N N . GLY A 1 73 ? 11.797 -0.840 -10.789 1.00 95.94 73 GLY A N 1
ATOM 580 C CA . GLY A 1 73 ? 13.137 -0.747 -11.365 1.00 95.94 73 GLY A CA 1
ATOM 581 C C . GLY A 1 73 ? 13.655 -2.123 -11.790 1.00 95.94 73 GLY A C 1
ATOM 582 O O . GLY A 1 73 ? 14.121 -2.284 -12.915 1.00 95.94 73 GLY A O 1
ATOM 583 N N . SER A 1 74 ? 13.501 -3.138 -10.937 1.00 95.56 74 SER A N 1
ATOM 584 C CA . SER A 1 74 ? 13.866 -4.519 -11.270 1.00 95.56 74 SER A CA 1
ATOM 585 C C . SER A 1 74 ? 13.052 -5.092 -12.433 1.00 95.56 74 SER A C 1
ATOM 587 O O . SER A 1 74 ? 13.627 -5.780 -13.270 1.00 95.56 74 SER A O 1
ATOM 589 N N . ASP A 1 75 ? 11.754 -4.798 -12.532 1.00 94.50 75 ASP A N 1
ATOM 590 C CA . ASP A 1 75 ? 10.931 -5.19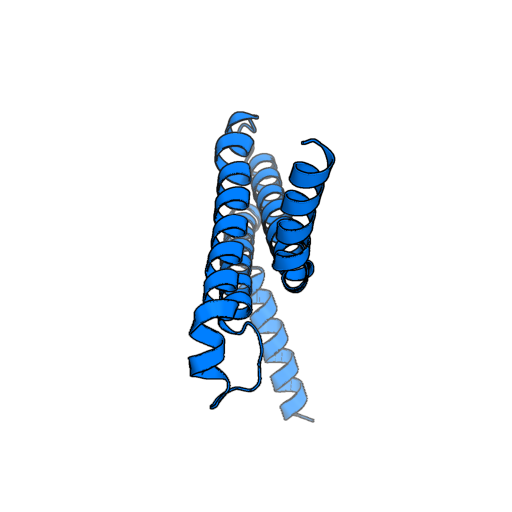8 -13.677 1.00 94.50 75 ASP A CA 1
ATOM 591 C C . ASP A 1 75 ? 11.440 -4.587 -14.978 1.00 94.50 75 ASP A C 1
ATOM 593 O O . ASP A 1 75 ? 11.613 -5.307 -15.959 1.00 94.50 75 ASP A O 1
ATOM 597 N N . VAL A 1 76 ? 11.708 -3.280 -14.985 1.00 93.94 76 VAL A N 1
ATOM 598 C CA . VAL A 1 76 ? 12.186 -2.564 -16.174 1.00 93.94 76 VAL A CA 1
ATOM 599 C C . VAL A 1 76 ? 13.543 -3.090 -16.639 1.00 93.94 76 VAL A C 1
ATOM 601 O O . VAL A 1 76 ? 13.721 -3.275 -17.838 1.00 93.94 76 VAL A O 1
ATOM 604 N N . PHE A 1 77 ? 14.484 -3.324 -15.719 1.00 92.75 77 PHE A N 1
ATOM 605 C CA . PHE A 1 77 ? 15.872 -3.641 -16.072 1.00 92.75 77 PHE A CA 1
ATOM 606 C C . PHE A 1 77 ? 16.205 -5.135 -16.137 1.00 92.75 77 PHE A C 1
ATOM 608 O O . PHE A 1 77 ? 17.238 -5.479 -16.697 1.00 92.75 77 PHE A O 1
ATOM 615 N N . ILE A 1 78 ? 15.414 -6.014 -15.509 1.00 92.56 78 ILE A N 1
ATOM 616 C CA . ILE A 1 78 ? 15.777 -7.433 -15.344 1.00 92.56 78 ILE A CA 1
ATOM 617 C C . ILE A 1 78 ? 14.574 -8.347 -15.592 1.00 92.56 78 ILE A C 1
ATOM 619 O O . ILE A 1 78 ? 14.598 -9.194 -16.482 1.00 92.56 78 ILE A O 1
ATOM 623 N N . ILE A 1 79 ? 13.509 -8.221 -14.795 1.00 89.31 79 ILE A N 1
ATOM 624 C CA . ILE A 1 79 ? 12.477 -9.268 -14.705 1.00 89.31 79 ILE A CA 1
ATOM 625 C C . ILE A 1 79 ? 11.644 -9.340 -15.987 1.00 89.31 79 ILE A C 1
ATOM 627 O O . ILE A 1 79 ? 11.332 -10.444 -16.436 1.00 89.31 79 ILE A O 1
ATOM 631 N N . ASN A 1 80 ? 11.309 -8.208 -16.616 1.00 90.00 80 ASN A N 1
ATOM 632 C CA . ASN A 1 80 ? 10.544 -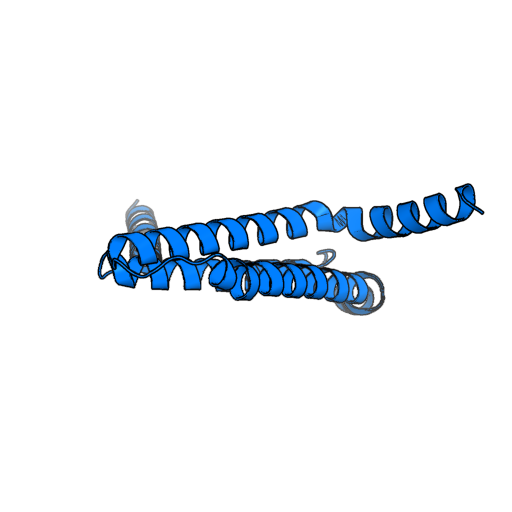8.229 -17.864 1.00 90.00 80 ASN A CA 1
ATOM 633 C C . ASN A 1 80 ? 11.312 -8.941 -18.990 1.00 90.00 80 ASN A C 1
ATOM 635 O O . ASN A 1 80 ? 10.694 -9.658 -19.771 1.00 90.00 80 ASN A O 1
ATOM 639 N N . GLU A 1 81 ? 12.637 -8.792 -19.068 1.00 86.62 81 GLU A N 1
ATOM 640 C CA . GLU A 1 81 ? 13.442 -9.486 -20.085 1.0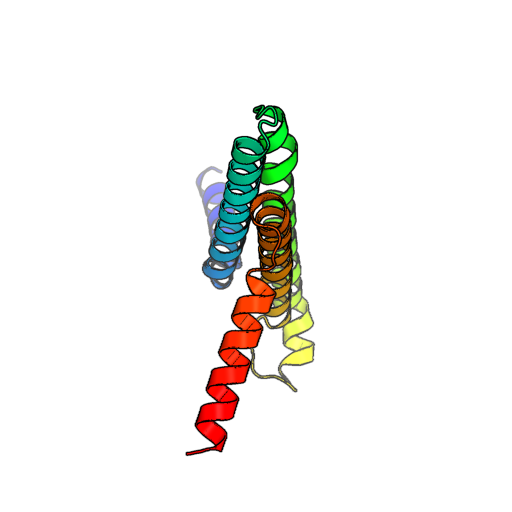0 86.62 81 GLU A CA 1
ATOM 641 C C . GLU A 1 81 ? 13.397 -11.008 -19.903 1.00 86.62 81 GLU A C 1
ATOM 643 O O . GLU A 1 81 ? 13.322 -11.751 -20.879 1.00 86.62 81 GLU A O 1
ATOM 648 N N . LEU A 1 82 ? 13.368 -11.475 -18.652 1.00 86.12 82 LEU A N 1
ATOM 649 C CA . LEU A 1 82 ? 13.315 -12.902 -18.327 1.00 86.12 82 LEU A CA 1
ATOM 650 C C . LEU A 1 82 ? 11.914 -13.510 -18.485 1.00 86.12 82 LEU A C 1
ATOM 652 O O . LEU A 1 82 ? 11.790 -14.704 -18.747 1.00 86.12 82 LEU A O 1
ATOM 656 N N . THR A 1 83 ? 10.857 -12.718 -18.287 1.00 83.56 83 THR A N 1
ATOM 657 C CA . THR A 1 83 ? 9.479 -13.229 -18.150 1.00 83.56 83 THR A CA 1
ATOM 658 C C . THR A 1 83 ? 8.602 -13.023 -19.381 1.00 83.56 83 THR A C 1
ATOM 660 O O . THR A 1 83 ? 7.670 -13.807 -19.576 1.00 83.56 83 THR A O 1
ATOM 663 N N . LYS A 1 84 ? 8.908 -12.049 -20.252 1.00 79.81 84 LYS A N 1
ATOM 664 C CA . LYS A 1 84 ? 8.100 -11.744 -21.451 1.00 79.81 84 LYS A CA 1
ATOM 665 C C . LYS A 1 84 ? 7.976 -12.909 -22.441 1.00 79.81 84 LYS A C 1
ATOM 667 O O . LYS A 1 84 ? 7.019 -12.950 -23.203 1.00 79.81 84 LYS A O 1
ATOM 672 N N . SER A 1 85 ? 8.898 -13.873 -22.422 1.00 82.44 85 SER A N 1
ATOM 673 C CA . SER A 1 85 ? 8.820 -15.082 -23.257 1.00 82.44 85 SER A CA 1
ATOM 674 C C . SER A 1 85 ? 7.754 -16.085 -22.798 1.00 82.44 85 SER A C 1
ATOM 676 O O . SER A 1 85 ? 7.368 -16.958 -23.573 1.00 82.44 85 SER A O 1
ATOM 678 N N . VAL A 1 86 ? 7.274 -15.969 -21.554 1.00 84.12 86 VAL A N 1
ATOM 679 C CA . VAL A 1 86 ? 6.311 -16.897 -20.937 1.00 84.12 86 VAL A CA 1
ATOM 680 C C . VAL A 1 86 ? 4.998 -16.198 -20.586 1.00 84.12 86 VAL A C 1
ATOM 682 O O . VAL A 1 86 ? 3.931 -16.800 -20.695 1.00 84.12 86 VAL A O 1
ATOM 685 N N . VAL A 1 87 ? 5.057 -14.933 -20.159 1.00 82.88 87 VAL A N 1
ATOM 686 C CA . VAL A 1 87 ? 3.895 -14.162 -19.707 1.00 82.88 87 VAL A CA 1
ATOM 687 C C . VAL A 1 87 ? 3.930 -12.766 -20.324 1.00 82.88 87 VAL A C 1
ATOM 689 O O . VAL A 1 87 ? 4.797 -11.958 -19.999 1.00 82.88 87 VAL A O 1
ATOM 692 N N . ASP A 1 88 ? 2.940 -12.454 -21.161 1.00 84.81 88 ASP A N 1
ATOM 693 C CA . ASP A 1 88 ? 2.790 -11.142 -21.811 1.00 84.81 88 ASP A CA 1
ATOM 694 C C . ASP A 1 88 ? 2.087 -10.123 -20.894 1.00 84.81 88 ASP A C 1
ATOM 696 O O . ASP A 1 88 ? 1.046 -9.544 -21.205 1.00 84.81 88 ASP A O 1
ATOM 700 N N . VAL A 1 89 ? 2.609 -9.962 -19.676 1.00 86.00 89 VAL A N 1
ATOM 701 C CA . VAL A 1 89 ? 2.098 -8.991 -18.703 1.00 86.00 89 VAL A CA 1
ATOM 702 C C . VAL A 1 89 ? 3.246 -8.120 -18.230 1.00 86.00 89 VAL A C 1
ATOM 704 O O . VAL A 1 89 ? 4.091 -8.548 -17.450 1.00 86.00 89 VAL A O 1
ATOM 707 N N . GLU A 1 90 ? 3.240 -6.858 -18.649 1.00 88.62 90 GLU A N 1
ATOM 708 C CA . GLU A 1 90 ? 4.263 -5.907 -18.220 1.00 88.62 90 GLU A CA 1
ATOM 709 C C . GLU A 1 90 ? 4.186 -5.608 -16.721 1.00 88.62 90 GLU A C 1
ATOM 711 O O . GLU A 1 90 ? 3.090 -5.451 -16.157 1.00 88.62 90 GLU A O 1
ATOM 716 N N . PHE A 1 91 ? 5.360 -5.475 -16.098 1.00 91.94 91 PHE A N 1
ATOM 717 C CA . PHE A 1 91 ? 5.526 -5.125 -14.684 1.00 91.94 91 PHE A CA 1
ATOM 718 C C . PHE A 1 91 ? 4.798 -6.099 -13.748 1.00 91.94 91 PHE A C 1
ATOM 720 O O . PHE A 1 91 ? 4.138 -5.700 -12.779 1.00 91.94 91 PHE A O 1
ATOM 727 N N . LEU A 1 92 ? 4.841 -7.391 -14.088 1.00 92.81 92 LEU A N 1
ATOM 728 C CA . LEU A 1 92 ? 4.131 -8.436 -13.359 1.00 92.81 92 LEU A CA 1
ATOM 729 C C . LEU A 1 92 ? 4.566 -8.486 -11.890 1.00 92.81 92 LEU A C 1
ATOM 731 O O . LEU A 1 92 ? 3.702 -8.523 -11.009 1.00 92.81 92 LEU A O 1
ATOM 735 N N . ALA A 1 93 ? 5.872 -8.430 -11.607 1.00 94.44 93 ALA A N 1
ATOM 736 C CA . ALA A 1 93 ? 6.365 -8.485 -10.234 1.00 94.44 93 ALA A CA 1
ATOM 737 C C . ALA A 1 93 ? 5.904 -7.264 -9.428 1.00 94.44 93 ALA A C 1
A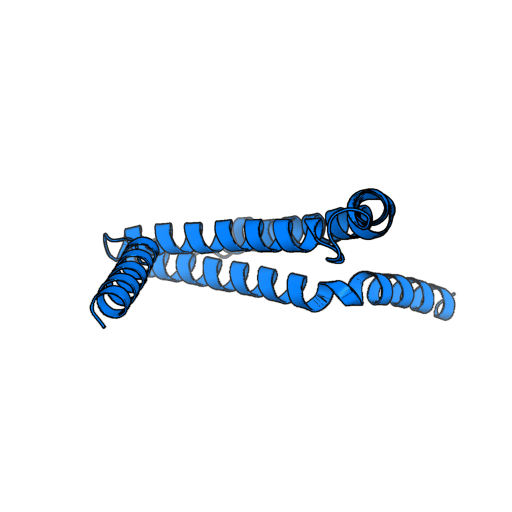TOM 739 O O . ALA A 1 93 ? 5.477 -7.404 -8.279 1.00 94.44 93 ALA A O 1
ATOM 740 N N . THR A 1 94 ? 5.891 -6.080 -10.042 1.00 96.75 94 THR A N 1
ATOM 741 C CA . THR A 1 94 ? 5.379 -4.849 -9.426 1.00 96.75 94 THR A CA 1
ATOM 742 C C . THR A 1 94 ? 3.901 -4.983 -9.074 1.00 96.75 94 THR A C 1
ATOM 744 O O . THR A 1 94 ? 3.499 -4.643 -7.960 1.00 96.75 94 THR A O 1
ATOM 747 N N . LYS A 1 95 ? 3.081 -5.516 -9.989 1.00 95.56 95 LYS A N 1
ATOM 748 C CA . LYS A 1 95 ? 1.640 -5.723 -9.765 1.00 95.56 95 LYS A CA 1
ATOM 749 C C . LYS A 1 95 ? 1.376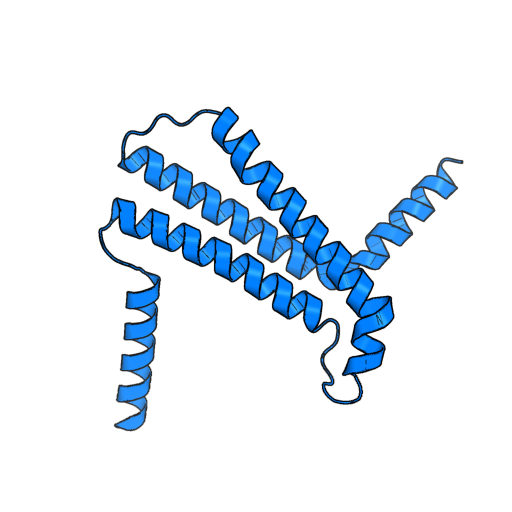 -6.738 -8.652 1.00 95.56 95 LYS A C 1
ATOM 751 O O . LYS A 1 95 ? 0.542 -6.481 -7.785 1.00 95.56 95 LYS A O 1
ATOM 756 N N . ILE A 1 96 ? 2.101 -7.857 -8.640 1.00 96.19 96 ILE A N 1
ATOM 757 C CA . ILE A 1 96 ? 1.993 -8.882 -7.588 1.00 96.19 96 ILE A CA 1
ATOM 758 C C . ILE A 1 96 ? 2.412 -8.307 -6.232 1.00 96.19 96 ILE A C 1
ATOM 760 O O . ILE A 1 96 ? 1.721 -8.502 -5.230 1.00 96.19 96 ILE A O 1
ATOM 764 N N . THR A 1 97 ? 3.506 -7.548 -6.202 1.00 97.81 97 THR A N 1
ATOM 765 C CA . THR A 1 97 ? 3.985 -6.888 -4.982 1.00 97.81 97 THR A CA 1
ATOM 766 C C . THR A 1 97 ? 2.956 -5.885 -4.469 1.00 97.81 97 THR A C 1
ATOM 768 O O . THR A 1 97 ? 2.610 -5.918 -3.291 1.00 97.81 97 THR A O 1
ATOM 771 N N . ALA A 1 98 ? 2.384 -5.053 -5.346 1.00 97.88 98 ALA A N 1
ATOM 772 C CA . ALA A 1 98 ? 1.319 -4.117 -4.988 1.00 97.88 98 ALA A CA 1
ATOM 773 C C . ALA A 1 98 ? 0.109 -4.828 -4.375 1.00 97.88 98 ALA A C 1
ATOM 775 O O . ALA A 1 98 ? -0.376 -4.429 -3.317 1.00 97.88 98 ALA A O 1
ATOM 776 N N . LEU A 1 99 ? -0.342 -5.915 -5.004 1.00 97.69 99 LEU A N 1
ATOM 777 C CA . LEU A 1 99 ? -1.457 -6.716 -4.508 1.00 97.69 99 LEU A CA 1
ATOM 778 C C . LEU A 1 99 ? -1.144 -7.353 -3.148 1.00 97.69 99 LEU A C 1
ATOM 780 O O . LEU A 1 99 ? -2.012 -7.401 -2.277 1.00 97.69 99 LEU A O 1
ATOM 784 N N . THR A 1 100 ? 0.098 -7.787 -2.940 1.00 98.00 100 THR A N 1
ATOM 785 C CA . THR A 1 100 ? 0.561 -8.344 -1.662 1.00 98.00 100 THR A CA 1
ATOM 786 C C . THR A 1 100 ? 0.516 -7.290 -0.557 1.00 98.00 100 THR A C 1
ATOM 788 O O . THR A 1 100 ? -0.062 -7.543 0.498 1.00 98.00 100 THR A O 1
ATOM 791 N N . LEU A 1 101 ? 1.044 -6.089 -0.810 1.00 97.88 101 LEU A N 1
ATOM 792 C CA . LEU A 1 101 ? 1.023 -4.982 0.152 1.00 97.88 101 LEU A CA 1
ATOM 793 C C . LEU A 1 101 ? -0.410 -4.562 0.507 1.00 97.88 101 LEU A C 1
ATOM 795 O O . LEU A 1 101 ? -0.733 -4.413 1.682 1.00 97.88 101 LEU A O 1
ATOM 799 N N . ILE A 1 102 ? -1.298 -4.454 -0.485 1.00 97.81 102 ILE A N 1
ATOM 800 C CA . ILE A 1 102 ? -2.722 -4.163 -0.246 1.00 97.81 102 ILE A CA 1
ATOM 801 C C . ILE A 1 102 ? -3.373 -5.276 0.582 1.00 97.81 102 ILE A C 1
ATOM 803 O O . ILE A 1 102 ? -4.138 -4.994 1.499 1.00 97.81 102 ILE A O 1
ATOM 807 N N . SER A 1 103 ? -3.052 -6.541 0.303 1.00 97.06 103 SER A N 1
ATOM 808 C CA . SER A 1 103 ? -3.603 -7.679 1.051 1.00 97.06 103 SER A CA 1
ATOM 809 C C . SER A 1 103 ? -3.196 -7.658 2.527 1.00 97.06 103 SER A C 1
ATOM 811 O O . SER A 1 103 ? -3.999 -8.025 3.385 1.00 97.06 103 SER A O 1
ATOM 813 N N . ILE A 1 104 ? -1.976 -7.201 2.835 1.00 96.88 104 ILE A N 1
ATOM 814 C CA . ILE A 1 104 ? -1.508 -7.012 4.216 1.00 96.88 104 ILE A CA 1
ATOM 815 C C . ILE A 1 104 ? -2.350 -5.943 4.926 1.00 96.88 104 ILE A C 1
ATOM 817 O O . ILE A 1 104 ? -2.810 -6.181 6.042 1.00 96.88 104 ILE A O 1
ATOM 821 N N . GLU A 1 105 ? -2.619 -4.810 4.274 1.00 97.31 105 GLU A N 1
ATOM 822 C CA . GLU A 1 105 ? -3.447 -3.741 4.851 1.00 97.31 105 GLU A CA 1
ATOM 823 C C . GLU A 1 105 ? -4.904 -4.184 5.035 1.00 97.31 105 GLU A C 1
ATOM 825 O O . GLU A 1 105 ? -5.478 -3.979 6.099 1.00 97.31 105 GLU A O 1
ATOM 830 N N . VAL A 1 106 ? -5.489 -4.889 4.061 1.00 97.19 106 VAL A N 1
ATOM 831 C CA . VAL A 1 106 ? -6.846 -5.451 4.190 1.00 97.19 106 VAL A CA 1
ATOM 832 C C . VAL A 1 106 ? -6.939 -6.422 5.370 1.00 97.19 106 VAL A C 1
ATOM 834 O O . VAL A 1 106 ? -7.931 -6.415 6.100 1.00 97.19 106 VAL A O 1
ATOM 837 N N . LYS A 1 107 ? -5.908 -7.241 5.594 1.00 97.25 107 LYS A N 1
ATOM 838 C CA . LYS A 1 107 ? -5.856 -8.132 6.757 1.00 97.25 107 LYS A CA 1
ATOM 839 C C . LYS A 1 107 ? -5.754 -7.347 8.069 1.00 97.25 107 LYS A C 1
ATOM 841 O O . LYS A 1 107 ? -6.458 -7.674 9.020 1.00 97.25 107 LYS A O 1
ATOM 846 N N . SER A 1 108 ? -4.944 -6.290 8.110 1.00 96.56 108 SER A N 1
ATOM 847 C CA . SER A 1 108 ? -4.818 -5.421 9.290 1.00 96.56 108 SER A CA 1
ATOM 848 C C . SER A 1 108 ? -6.127 -4.680 9.621 1.00 96.56 108 SER A C 1
ATOM 850 O O . SER A 1 108 ? -6.516 -4.565 10.791 1.00 96.56 108 SER A O 1
ATOM 852 N N . MET A 1 109 ? -6.886 -4.286 8.594 1.00 97.31 109 MET A N 1
ATOM 853 C CA . MET A 1 109 ? -8.245 -3.762 8.743 1.00 97.31 109 MET A CA 1
ATOM 854 C C . MET A 1 109 ? -9.195 -4.803 9.348 1.00 97.31 109 MET A C 1
ATOM 856 O O . MET A 1 109 ? -9.996 -4.459 10.218 1.00 97.31 109 MET A O 1
ATOM 860 N N . ASP A 1 110 ? -9.118 -6.066 8.914 1.00 97.62 110 ASP A N 1
ATOM 861 C CA . ASP A 1 110 ? -9.952 -7.157 9.441 1.00 97.62 110 ASP A CA 1
ATOM 862 C C . ASP A 1 110 ? -9.638 -7.465 10.902 1.00 97.62 110 ASP A C 1
ATOM 864 O O . ASP A 1 110 ? -10.557 -7.579 11.705 1.00 97.62 110 ASP A O 1
ATOM 868 N N . GLU A 1 111 ? -8.364 -7.469 11.293 1.00 96.44 111 GLU A N 1
ATOM 869 C CA . GLU A 1 111 ? -7.959 -7.576 12.701 1.00 96.44 111 GLU A CA 1
ATOM 870 C C . GLU A 1 111 ? -8.561 -6.444 13.546 1.00 96.44 111 GLU A C 1
ATOM 872 O O . GLU A 1 111 ? -9.116 -6.680 14.625 1.00 96.44 111 GLU A O 1
ATOM 877 N N . SER A 1 112 ? -8.522 -5.210 13.033 1.00 96.25 112 SER A N 1
ATOM 878 C CA . SER A 1 112 ? -9.142 -4.064 13.704 1.00 96.25 112 SER A CA 1
ATOM 879 C C . SER A 1 112 ? -10.662 -4.193 13.796 1.00 96.25 112 SER A C 1
ATOM 881 O O . SER A 1 112 ? -11.261 -3.819 14.805 1.00 96.25 112 SER A O 1
ATOM 883 N N . PHE A 1 113 ? -11.295 -4.755 12.771 1.00 96.56 113 PHE A N 1
ATOM 884 C CA . PHE A 1 113 ? -12.730 -4.992 12.742 1.00 96.56 113 PHE A CA 1
ATOM 885 C C . PHE A 1 113 ? -13.159 -6.114 13.695 1.00 96.56 113 PHE A C 1
ATOM 887 O O . PHE A 1 113 ? -14.128 -5.935 14.436 1.00 96.56 113 PHE A O 1
ATOM 894 N N . ILE A 1 114 ? -12.415 -7.220 13.749 1.00 97.44 114 ILE A N 1
ATOM 895 C CA . ILE A 1 114 ? -12.624 -8.322 14.697 1.00 97.44 114 ILE A CA 1
ATOM 896 C C . ILE A 1 114 ? -12.522 -7.804 16.132 1.00 97.44 114 ILE A C 1
ATOM 898 O O . ILE A 1 114 ? -13.392 -8.113 16.942 1.00 97.44 114 ILE A O 1
ATOM 902 N N . ALA A 1 115 ? -11.532 -6.961 16.437 1.00 95.75 115 ALA A N 1
ATOM 903 C CA . ALA A 1 115 ? -11.371 -6.390 17.774 1.00 95.75 115 ALA A CA 1
ATOM 904 C C . ALA A 1 115 ? -12.597 -5.577 18.238 1.00 95.75 115 ALA A C 1
ATOM 906 O O . ALA A 1 115 ? -12.902 -5.554 19.427 1.00 95.75 115 ALA A O 1
ATOM 907 N N . VAL A 1 116 ? -13.320 -4.931 17.315 1.00 96.12 116 VAL A N 1
ATOM 908 C CA . VAL A 1 116 ? -14.507 -4.115 17.637 1.00 96.12 116 VAL A CA 1
ATOM 909 C C . VAL A 1 116 ? -15.818 -4.901 17.545 1.00 96.12 116 VAL A C 1
ATOM 911 O O . VAL A 1 116 ? -16.758 -4.624 18.291 1.00 96.12 116 VAL A O 1
ATOM 914 N N . LYS A 1 117 ? -15.942 -5.826 16.588 1.00 95.06 117 LYS A N 1
ATOM 915 C CA . LYS A 1 117 ? -17.213 -6.489 16.240 1.00 95.06 117 LYS A CA 1
ATOM 916 C C . LYS A 1 117 ? -17.268 -7.973 16.597 1.00 95.06 117 LYS A C 1
ATOM 918 O O . LYS A 1 117 ? -18.358 -8.538 16.572 1.00 95.06 117 LYS A O 1
ATOM 923 N N . GLY A 1 118 ? -16.135 -8.600 16.904 1.00 95.50 118 GLY A N 1
ATOM 924 C CA . GLY A 1 118 ? -16.037 -10.015 17.271 1.00 95.50 118 GLY A CA 1
ATOM 925 C C . GLY A 1 118 ? -16.139 -11.003 16.104 1.00 95.50 118 GLY A C 1
ATOM 926 O O . GLY A 1 118 ? -16.249 -12.201 16.341 1.00 95.50 118 GLY A O 1
ATOM 927 N N . TYR A 1 119 ? -16.126 -10.542 14.849 1.00 94.56 119 TYR A N 1
ATOM 928 C CA . 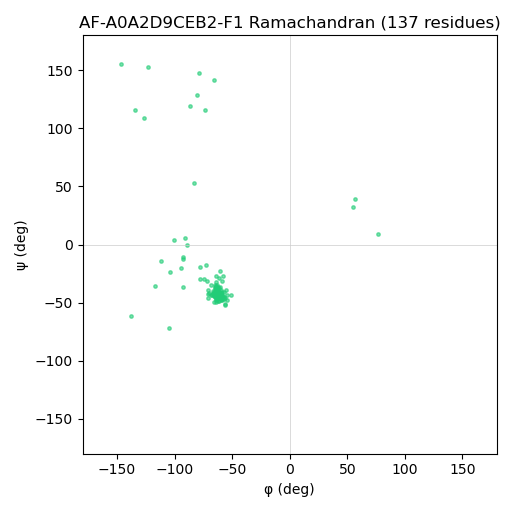TYR A 1 119 ? -16.144 -11.412 13.666 1.00 94.56 119 TYR A CA 1
ATOM 929 C C . TYR A 1 119 ? -15.350 -10.812 12.501 1.00 94.56 119 TYR A C 1
ATOM 931 O O . TYR A 1 119 ? -15.223 -9.592 12.413 1.00 94.56 119 TYR A O 1
ATOM 939 N N . SER A 1 120 ? -14.868 -11.665 11.590 1.00 96.56 120 SER A N 1
ATOM 940 C CA . SER A 1 120 ? -14.139 -11.261 10.378 1.00 96.56 120 SER A CA 1
ATOM 941 C C . SER A 1 120 ? -15.096 -10.813 9.270 1.00 96.56 120 SER A C 1
ATOM 943 O O . SER A 1 120 ? -16.040 -11.534 8.911 1.00 96.56 120 SER A O 1
ATOM 945 N N . PHE A 1 121 ? -14.864 -9.629 8.697 1.00 94.56 121 PHE A N 1
ATOM 946 C CA . PHE A 1 121 ? -15.595 -9.201 7.503 1.00 94.56 121 PHE A CA 1
ATOM 947 C C . PHE A 1 121 ? -15.103 -9.947 6.260 1.00 94.56 121 PHE A C 1
ATOM 949 O O . PHE A 1 121 ? -15.901 -10.201 5.355 1.00 94.56 121 PHE A O 1
ATOM 956 N N . ILE A 1 122 ? -13.825 -10.344 6.228 1.00 93.88 122 ILE A N 1
ATOM 957 C CA . ILE A 1 122 ? -13.252 -11.140 5.136 1.00 93.88 122 ILE A CA 1
ATOM 958 C C . ILE A 1 122 ? -13.960 -12.494 5.054 1.00 93.88 122 ILE A C 1
ATOM 960 O O . ILE A 1 122 ? -14.367 -12.914 3.968 1.00 93.88 122 ILE A O 1
ATOM 964 N N . ASP A 1 123 ? -14.163 -13.162 6.188 1.00 94.75 123 ASP A N 1
ATOM 965 C CA . ASP A 1 123 ? -14.838 -14.460 6.206 1.00 94.75 123 ASP A CA 1
ATOM 966 C C . ASP A 1 123 ? -16.308 -14.342 5.810 1.00 94.75 123 ASP A C 1
ATOM 968 O O . ASP A 1 123 ? -16.799 -15.153 5.020 1.00 94.75 123 ASP A O 1
ATOM 972 N N . LYS A 1 124 ? -17.007 -13.293 6.263 1.00 94.00 124 LYS A N 1
ATOM 973 C CA . LYS A 1 124 ? -18.377 -13.019 5.801 1.00 94.00 124 LYS A CA 1
ATOM 974 C C . LYS A 1 124 ? -18.440 -12.783 4.294 1.00 94.00 124 LYS A C 1
ATOM 976 O O . LYS A 1 124 ? -19.342 -13.297 3.633 1.00 94.00 124 LYS A O 1
ATOM 981 N N . PHE A 1 125 ? -17.477 -12.052 3.742 1.00 93.50 125 PHE A N 1
ATOM 982 C CA . PHE A 1 125 ? -17.398 -11.812 2.306 1.00 93.50 125 PHE A CA 1
ATOM 983 C C . PHE A 1 125 ? -17.142 -13.109 1.521 1.00 93.50 125 PHE A C 1
ATOM 985 O O . PHE A 1 125 ? -17.843 -13.390 0.547 1.00 93.50 125 PHE A O 1
ATOM 992 N N . LYS A 1 126 ? -16.218 -13.962 1.985 1.00 93.38 126 LYS A N 1
ATOM 993 C CA . LYS A 1 126 ? -15.968 -15.291 1.394 1.00 93.38 126 LYS A CA 1
ATOM 994 C C . LYS A 1 126 ? -17.213 -16.178 1.421 1.00 93.38 126 LYS A C 1
ATOM 996 O O . LYS A 1 126 ? -17.534 -16.813 0.417 1.00 93.38 126 LYS A O 1
ATOM 1001 N N . GLN A 1 127 ? -17.939 -16.196 2.539 1.00 94.19 127 GLN A N 1
ATOM 1002 C CA . GLN A 1 127 ? -19.191 -16.948 2.660 1.00 94.19 127 GLN A CA 1
ATOM 1003 C C . GLN A 1 127 ? -20.251 -16.448 1.673 1.00 94.19 127 GLN A C 1
ATOM 1005 O O . GLN A 1 127 ? -20.937 -17.258 1.052 1.00 94.19 127 GLN A O 1
ATOM 1010 N N . MET A 1 128 ? -20.368 -15.130 1.487 1.00 93.50 128 MET A N 1
ATOM 1011 C CA . MET A 1 128 ? -21.287 -14.542 0.510 1.00 93.50 128 MET A CA 1
ATOM 1012 C C . MET A 1 128 ? -20.950 -14.984 -0.922 1.00 93.50 128 MET A C 1
ATOM 1014 O O . MET A 1 128 ? -21.845 -15.410 -1.650 1.00 93.50 128 MET A O 1
ATOM 1018 N N . ILE A 1 129 ? -19.668 -14.965 -1.307 1.00 92.69 129 ILE A N 1
ATOM 1019 C CA . ILE A 1 129 ? -19.220 -15.447 -2.626 1.00 92.69 129 ILE A CA 1
ATOM 1020 C C . ILE A 1 129 ? -19.532 -16.936 -2.811 1.00 92.69 129 ILE A C 1
ATOM 1022 O O . ILE A 1 129 ? -20.018 -17.326 -3.874 1.00 92.69 129 ILE A O 1
ATOM 1026 N N . SER A 1 130 ? -19.283 -17.768 -1.793 1.00 93.12 130 SER A N 1
ATOM 1027 C CA . SER A 1 130 ? -19.598 -19.202 -1.861 1.00 93.12 130 SER A CA 1
ATOM 1028 C C . SER A 1 130 ? -21.085 -19.428 -2.110 1.00 93.12 130 SER A C 1
ATOM 1030 O O . SER A 1 130 ? -21.444 -20.144 -3.038 1.00 93.12 130 SER A O 1
ATOM 1032 N N . LYS A 1 131 ? -21.950 -18.734 -1.360 1.00 92.31 131 LYS A N 1
ATOM 1033 C CA . LYS A 1 131 ? -23.406 -18.840 -1.524 1.00 92.31 131 LYS A CA 1
ATOM 1034 C C . LYS A 1 131 ? -23.860 -18.450 -2.931 1.00 92.31 131 LYS A C 1
ATOM 1036 O O . LYS A 1 131 ? -24.674 -19.152 -3.517 1.00 92.31 131 LYS A O 1
ATOM 1041 N N . ILE A 1 132 ? -23.310 -17.376 -3.504 1.00 92.25 132 ILE A N 1
ATOM 1042 C CA . ILE A 1 132 ? -23.626 -16.960 -4.883 1.00 92.25 132 ILE A CA 1
ATOM 1043 C C . ILE A 1 132 ? -23.206 -18.041 -5.889 1.00 92.25 132 ILE A C 1
ATOM 1045 O O . ILE A 1 132 ? -23.940 -18.335 -6.834 1.00 92.25 132 ILE A O 1
ATOM 1049 N N . LYS A 1 133 ? -22.034 -18.655 -5.689 1.00 89.00 133 LYS A N 1
ATOM 1050 C CA . LYS A 1 133 ? -21.547 -19.740 -6.548 1.00 89.00 133 LYS A CA 1
ATOM 1051 C C . LYS A 1 133 ? -22.444 -20.974 -6.467 1.00 89.00 133 LYS A C 1
ATOM 1053 O O . LYS A 1 133 ? -22.668 -21.610 -7.493 1.00 89.00 133 LYS A O 1
ATOM 1058 N N . ASP A 1 134 ? -22.951 -21.294 -5.283 1.00 90.69 134 ASP A N 1
ATOM 1059 C CA . ASP A 1 134 ? -23.840 -22.437 -5.079 1.00 90.69 134 ASP A CA 1
ATOM 1060 C C . ASP A 1 134 ? -25.212 -22.204 -5.725 1.00 90.69 134 ASP A C 1
ATOM 1062 O O . ASP A 1 134 ? -25.691 -23.082 -6.437 1.00 90.69 134 ASP A O 1
ATOM 1066 N N . VAL A 1 135 ? -25.780 -20.996 -5.611 1.00 89.88 135 VAL A N 1
ATOM 1067 C CA . VAL A 1 135 ? -27.014 -20.618 -6.332 1.00 89.88 135 VAL A CA 1
ATOM 1068 C C . VAL A 1 135 ? -26.824 -20.733 -7.845 1.00 89.88 135 VAL A C 1
ATOM 1070 O O . VAL A 1 135 ? -27.674 -21.288 -8.532 1.00 89.88 135 VAL A O 1
ATOM 1073 N N . LYS A 1 136 ? -25.682 -20.278 -8.377 1.00 84.81 136 LYS A N 1
ATOM 1074 C CA . LYS A 1 136 ? -25.384 -20.391 -9.813 1.00 84.81 136 LYS A CA 1
ATOM 1075 C C . LYS A 1 136 ? -25.260 -21.844 -10.292 1.00 84.81 136 LYS A C 1
ATOM 1077 O O . LYS A 1 136 ? -25.485 -22.094 -11.463 1.00 84.81 136 LYS A O 1
ATOM 1082 N N . LYS A 1 137 ? -24.872 -22.787 -9.427 1.00 84.69 137 LYS A N 1
ATOM 1083 C CA . LYS A 1 137 ? -24.809 -24.220 -9.775 1.00 84.69 137 LYS A CA 1
ATOM 1084 C C . LYS A 1 137 ? -26.179 -24.903 -9.770 1.00 84.69 137 LYS A C 1
ATOM 1086 O O . LYS A 1 137 ? -26.287 -26.006 -10.291 1.00 84.69 137 LYS A O 1
ATOM 1091 N N . GLN A 1 138 ? -27.163 -24.304 -9.101 1.00 77.75 138 GLN A N 1
ATOM 1092 C CA . GLN A 1 138 ? -28.527 -24.825 -8.994 1.00 77.75 138 GLN A CA 1
ATOM 1093 C C . GLN A 1 138 ? -29.464 -24.282 -10.088 1.00 77.75 138 GLN A C 1
ATOM 1095 O O . GLN A 1 138 ? -30.577 -24.786 -10.214 1.00 77.75 138 GLN A O 1
ATOM 1100 N N . LEU A 1 139 ? -29.020 -23.272 -10.845 1.00 63.94 139 LEU A N 1
ATOM 1101 C CA . LEU A 1 139 ? -29.646 -22.761 -12.071 1.00 63.94 139 LEU A CA 1
ATOM 1102 C C . LEU A 1 139 ? -29.069 -23.477 -13.296 1.00 63.94 139 LEU A C 1
ATOM 1104 O O . LEU A 1 139 ? -29.854 -23.721 -14.235 1.00 63.94 139 LEU A O 1
#

Foldseek 3Di:
DVVVVVVVVVVVCVLCVVCVVLLVVLLVLLVVLVVLVVVLCVLVVHDDDPVCCVVRSPVLSVVLSVVLVVLLVCQVPPVVVVPCVPDVDRSVSSVVSSVVSSVVSLVSSQVSVCSNPVDGPVVVVVVVVVVVVVVVVVD

Radius of gyration: 20.07 Å; Cα contacts (8 Å, |Δi|>4): 83; chains: 1; bounding box: 52×50×48 Å

Secondary structure (DSSP, 8-state):
-HHHHHHHHHHHHHHTGGGHHHHHHHHHHHHHHHHHHHHHHHHTT----HHHHHHHHHHHHHHHHHHHHHHHHHIIIIIHHHHTTT---TTHHHHHHHHHHHHHHHHHHHHHHHHHHSS-HHHHHHHHHHHHHHHHHH-